Protein AF-A0A381FEH8-F1 (afdb_monomer_lite)

Secondary structure (DSSP, 8-state):
--HHHHHHHHHHHTT-----HHHHHHHHHHHH-HHHHGGGEEEE-TTSSTT--S-EEEEEEE-HHHHHHHHHHHHHHHHHTT-GGGGGS-TT-----TTS---GGG---PPPS----SPPS--

pLDDT: mean 91.87, std 9.3, range [45.06, 98.44]

Organism: NCBI:txid254

Sequence (123 aa):
MTFPDAMREIAKEENVYLIDLNALSKTLFEAMGPEAAKKAFVYYPANSYPNQATALADDTHFNTYGAYELAKCVVKSIVDENLSLKKYISKNYKNFNPNKPDDIEKFHWPESIFMETLKPDGN

Structure (mmCIF, N/CA/C/O backbone):
data_AF-A0A381FEH8-F1
#
_entry.id   AF-A0A381FEH8-F1
#
loop_
_atom_site.group_PDB
_atom_site.id
_atom_site.type_symbol
_atom_site.label_atom_id
_atom_site.label_alt_id
_atom_site.label_comp_id
_atom_site.label_asym_id
_atom_site.label_entity_id
_atom_site.label_seq_id
_atom_site.pdbx_PDB_ins_code
_atom_site.Cartn_x
_atom_site.Cartn_y
_atom_site.Cartn_z
_atom_site.occupancy
_atom_site.B_iso_or_equiv
_atom_site.auth_seq_id
_atom_site.auth_comp_id
_atom_site.auth_asym_id
_atom_site.auth_atom_id
_atom_site.pdbx_PDB_model_num
ATOM 1 N N . MET A 1 1 ? 13.836 4.264 17.351 1.00 72.81 1 MET A N 1
ATOM 2 C CA . MET A 1 1 ? 12.411 4.449 17.030 1.00 72.81 1 MET A CA 1
ATOM 3 C C . MET A 1 1 ? 12.312 4.691 15.537 1.00 72.81 1 MET A C 1
ATOM 5 O O . MET A 1 1 ? 13.018 5.563 15.044 1.00 72.81 1 MET A O 1
ATOM 9 N N . THR A 1 2 ? 11.569 3.861 14.809 1.00 94.06 2 THR A N 1
ATOM 10 C CA . THR A 1 2 ? 11.347 4.051 13.364 1.00 94.06 2 THR A CA 1
ATOM 11 C C . THR A 1 2 ? 10.183 5.022 13.124 1.00 94.06 2 THR A C 1
ATOM 13 O O . THR A 1 2 ? 9.408 5.271 14.046 1.00 94.06 2 THR A O 1
ATOM 16 N N . PHE A 1 3 ? 10.016 5.562 11.909 1.00 95.38 3 PHE A N 1
ATOM 17 C CA . PHE A 1 3 ? 8.844 6.400 11.601 1.00 95.38 3 PHE A CA 1
ATOM 18 C C . PHE A 1 3 ? 7.503 5.681 11.865 1.00 95.38 3 PHE A C 1
ATOM 20 O O . PHE A 1 3 ? 6.638 6.294 12.487 1.00 95.38 3 PHE A O 1
ATOM 27 N N . PRO A 1 4 ? 7.311 4.393 11.500 1.00 96.94 4 PRO A N 1
ATOM 28 C CA . PRO A 1 4 ? 6.117 3.646 11.901 1.00 96.94 4 PRO A CA 1
ATOM 29 C C . PRO A 1 4 ? 5.916 3.551 13.418 1.00 96.94 4 PRO A C 1
ATOM 31 O O . PRO A 1 4 ? 4.781 3.631 13.880 1.00 96.94 4 PRO A O 1
ATOM 34 N N . ASP A 1 5 ? 6.989 3.405 14.203 1.00 97.44 5 ASP A N 1
ATOM 35 C CA . ASP A 1 5 ? 6.877 3.371 15.668 1.00 97.44 5 ASP A CA 1
ATOM 36 C C . ASP A 1 5 ? 6.417 4.723 16.218 1.00 97.44 5 ASP A C 1
ATOM 38 O O . ASP A 1 5 ? 5.484 4.763 17.014 1.00 97.44 5 ASP A O 1
ATOM 42 N N . ALA A 1 6 ? 6.996 5.821 15.722 1.00 97.88 6 ALA A N 1
ATOM 43 C CA . ALA A 1 6 ? 6.593 7.173 16.102 1.00 97.88 6 ALA A CA 1
ATOM 44 C C . ALA A 1 6 ? 5.117 7.449 15.758 1.00 97.88 6 ALA A C 1
ATOM 46 O O . ALA A 1 6 ? 4.385 8.003 16.572 1.00 97.88 6 ALA A O 1
ATOM 47 N N . MET A 1 7 ? 4.641 6.998 14.590 1.00 97.62 7 MET A N 1
ATOM 48 C CA . MET A 1 7 ? 3.225 7.127 14.211 1.00 97.62 7 MET A CA 1
ATOM 49 C C . MET A 1 7 ? 2.294 6.348 15.154 1.00 97.62 7 MET A C 1
ATOM 51 O O . MET A 1 7 ? 1.225 6.842 15.509 1.00 97.62 7 MET A O 1
ATOM 55 N N . ARG A 1 8 ? 2.695 5.145 15.591 1.00 98.00 8 ARG A N 1
ATOM 56 C CA . ARG A 1 8 ? 1.936 4.341 16.568 1.00 98.00 8 ARG A CA 1
ATOM 57 C C . ARG A 1 8 ? 1.909 4.969 17.955 1.00 98.00 8 ARG A C 1
ATOM 59 O O . ARG A 1 8 ? 0.909 4.815 18.651 1.00 98.00 8 ARG A O 1
ATOM 66 N N . GLU A 1 9 ? 2.992 5.613 18.374 1.00 98.06 9 GLU A N 1
ATOM 67 C CA . GLU A 1 9 ? 3.056 6.318 19.657 1.00 98.06 9 GLU A CA 1
ATOM 68 C C . GLU A 1 9 ? 2.186 7.573 19.642 1.00 98.06 9 GLU A C 1
ATOM 70 O O . GLU A 1 9 ? 1.279 7.669 20.465 1.00 98.06 9 GLU A O 1
ATOM 75 N N . ILE A 1 10 ? 2.350 8.450 18.647 1.00 98.00 10 ILE A N 1
ATOM 76 C CA . ILE A 1 10 ? 1.565 9.689 18.530 1.00 98.00 10 ILE A CA 1
ATOM 77 C C . ILE A 1 10 ? 0.064 9.389 18.457 1.00 98.00 10 ILE A C 1
ATOM 79 O O . ILE A 1 10 ? -0.729 10.050 19.119 1.00 98.00 10 ILE A O 1
ATOM 83 N N . ALA A 1 11 ? -0.355 8.360 17.711 1.00 98.00 11 ALA A N 1
ATOM 84 C CA . ALA A 1 11 ? -1.770 7.993 17.646 1.00 98.00 11 ALA A CA 1
ATOM 85 C C . ALA A 1 11 ? -2.353 7.601 19.016 1.00 98.00 11 ALA A C 1
ATOM 87 O O . ALA A 1 11 ? -3.503 7.922 19.318 1.00 98.00 11 ALA A O 1
ATOM 88 N N . LYS A 1 12 ? -1.558 6.929 19.861 1.00 98.00 12 LYS A N 1
ATOM 89 C CA . LYS A 1 12 ? -1.956 6.583 21.233 1.00 98.00 12 LYS A CA 1
ATOM 90 C C . LYS A 1 12 ? -1.977 7.809 22.139 1.00 98.00 12 LYS A C 1
ATOM 92 O O . LYS A 1 12 ? -2.921 7.948 22.910 1.00 98.00 12 LYS A O 1
ATOM 97 N N . GLU A 1 13 ? -0.960 8.664 22.054 1.00 98.38 13 GLU A N 1
ATOM 98 C CA . GLU A 1 13 ? -0.843 9.889 22.858 1.00 98.38 13 GLU A CA 1
ATOM 99 C C . GLU A 1 13 ? -1.999 10.856 22.582 1.00 98.38 13 GLU A C 1
ATOM 101 O O . GLU A 1 13 ? -2.640 11.338 23.514 1.00 98.38 13 GLU A O 1
ATOM 106 N N . GLU A 1 14 ? -2.328 11.055 21.307 1.00 98.38 14 GLU A N 1
ATOM 107 C CA . GLU A 1 14 ? -3.415 11.931 20.858 1.00 98.38 14 GLU A CA 1
ATOM 108 C C . GLU A 1 14 ? -4.798 11.258 20.921 1.00 98.38 14 GLU A C 1
ATOM 110 O O . GLU A 1 14 ? -5.817 11.895 20.654 1.00 98.38 14 GLU A O 1
ATOM 115 N N . ASN A 1 15 ? -4.858 9.969 21.280 1.00 97.38 15 ASN A N 1
ATOM 116 C CA . ASN A 1 15 ? -6.080 9.163 21.320 1.00 97.38 15 ASN A CA 1
ATOM 117 C C . ASN A 1 15 ? -6.886 9.236 20.003 1.00 97.38 15 ASN A C 1
ATOM 119 O O . ASN A 1 15 ? -8.101 9.464 19.991 1.00 97.38 15 ASN A O 1
ATOM 123 N N . VAL A 1 16 ? -6.193 9.040 18.879 1.00 97.50 16 VAL A N 1
ATOM 124 C CA . VAL A 1 16 ? -6.771 9.024 17.529 1.00 97.50 16 VAL A CA 1
ATOM 125 C C . VAL A 1 16 ? -6.612 7.654 16.873 1.00 97.50 16 VAL A C 1
ATOM 127 O O . VAL A 1 16 ? -5.718 6.875 17.200 1.00 97.50 16 VAL A O 1
ATOM 130 N N . TYR A 1 17 ? -7.493 7.349 15.921 1.00 97.31 17 TYR A N 1
ATOM 131 C CA . TYR A 1 17 ? -7.388 6.125 15.127 1.00 97.31 17 TYR A CA 1
ATOM 132 C C . TYR A 1 17 ? -6.148 6.148 14.229 1.00 97.31 17 TYR A C 1
ATOM 134 O O . TYR A 1 17 ? -5.807 7.188 13.660 1.00 97.31 17 TYR A O 1
ATOM 142 N N . LEU A 1 18 ? -5.519 4.985 14.052 1.00 97.94 18 LEU A N 1
ATOM 143 C CA . LEU A 1 18 ? -4.366 4.805 13.177 1.00 97.94 18 LEU A CA 1
ATOM 144 C C . LEU A 1 18 ? -4.624 3.669 12.198 1.00 97.94 18 LEU A C 1
ATOM 146 O O . LEU A 1 18 ? -4.587 2.499 12.564 1.00 97.94 18 LEU A O 1
ATOM 150 N N . ILE A 1 19 ? -4.731 4.029 10.924 1.00 98.12 19 ILE A N 1
ATOM 151 C CA . ILE A 1 19 ? -4.610 3.070 9.832 1.00 98.12 19 ILE A CA 1
ATOM 152 C C . ILE A 1 19 ? -3.121 2.745 9.680 1.00 98.12 19 ILE A C 1
ATOM 154 O O . ILE A 1 19 ? -2.382 3.484 9.026 1.00 98.12 19 ILE A O 1
ATOM 158 N N . ASP A 1 20 ? -2.665 1.653 10.300 1.00 98.06 20 ASP A N 1
ATOM 159 C CA . ASP A 1 20 ? -1.271 1.192 10.216 1.00 98.06 20 ASP A CA 1
ATOM 160 C C . ASP A 1 20 ? -0.991 0.550 8.848 1.00 98.06 20 ASP A C 1
ATOM 162 O O . ASP A 1 20 ? -0.834 -0.665 8.687 1.00 98.06 20 ASP A O 1
ATOM 166 N N . LEU A 1 21 ? -0.956 1.401 7.820 1.00 97.94 21 LEU A N 1
ATOM 167 C CA . LEU A 1 21 ? -0.721 0.983 6.446 1.00 97.94 21 LEU A CA 1
ATOM 168 C C . LEU A 1 21 ? 0.688 0.404 6.272 1.00 97.94 21 LEU A C 1
ATOM 170 O O . LEU A 1 21 ? 0.888 -0.417 5.383 1.00 97.94 21 LEU A O 1
ATOM 174 N N . ASN A 1 22 ? 1.652 0.756 7.132 1.00 97.75 22 ASN A N 1
ATOM 175 C CA . ASN A 1 22 ? 2.981 0.148 7.118 1.00 97.75 22 ASN A CA 1
ATOM 176 C C . ASN A 1 22 ? 2.909 -1.348 7.466 1.00 97.75 22 ASN A C 1
ATOM 178 O O . ASN A 1 22 ? 3.432 -2.169 6.716 1.00 97.75 22 ASN A O 1
ATOM 182 N N . ALA A 1 23 ? 2.215 -1.714 8.546 1.00 98.00 23 ALA A N 1
ATOM 183 C CA . ALA A 1 23 ? 2.017 -3.117 8.904 1.00 98.00 23 ALA A CA 1
ATOM 184 C C . ALA A 1 23 ? 1.187 -3.874 7.850 1.00 98.00 23 ALA A C 1
ATOM 186 O O . ALA A 1 23 ? 1.574 -4.965 7.428 1.00 98.00 23 ALA A O 1
ATOM 187 N N . LEU A 1 24 ? 0.081 -3.288 7.375 1.00 98.06 24 LEU A N 1
ATOM 188 C CA . LEU A 1 24 ? -0.796 -3.935 6.389 1.00 98.06 24 LEU A CA 1
ATOM 189 C C . LEU A 1 24 ? -0.117 -4.144 5.032 1.00 98.06 24 LEU A C 1
ATOM 191 O O . LEU A 1 24 ? -0.255 -5.211 4.437 1.00 98.06 24 LEU A O 1
ATOM 195 N N . SER A 1 25 ? 0.617 -3.143 4.544 1.00 97.50 25 SER A N 1
ATOM 196 C CA . SER A 1 25 ? 1.356 -3.246 3.283 1.00 97.50 25 SER A CA 1
ATOM 197 C C . SER A 1 25 ? 2.520 -4.228 3.381 1.00 97.50 25 SER A C 1
ATOM 199 O O . SER A 1 25 ? 2.759 -4.972 2.435 1.00 97.50 25 SER A O 1
ATOM 201 N N . LYS A 1 26 ? 3.186 -4.324 4.539 1.00 97.62 26 LYS A N 1
ATOM 202 C CA . LYS A 1 26 ? 4.177 -5.374 4.787 1.00 97.62 26 LYS A CA 1
ATOM 203 C C . LYS A 1 26 ? 3.562 -6.765 4.624 1.00 97.62 26 LYS A C 1
ATOM 205 O O . LYS A 1 26 ? 4.070 -7.546 3.829 1.00 97.62 26 LYS A O 1
ATOM 210 N N . THR A 1 27 ? 2.446 -7.052 5.301 1.00 98.44 27 THR A N 1
ATOM 211 C CA . THR A 1 27 ? 1.734 -8.334 5.145 1.00 98.44 27 THR A CA 1
ATOM 212 C C . THR A 1 27 ? 1.340 -8.594 3.691 1.00 98.44 27 THR A C 1
ATOM 214 O O . THR A 1 27 ? 1.514 -9.704 3.197 1.00 98.44 27 THR A O 1
ATOM 217 N N . LEU A 1 28 ? 0.841 -7.566 3.001 1.00 98.31 28 LEU A N 1
ATOM 218 C CA . LEU A 1 28 ? 0.461 -7.639 1.593 1.00 98.31 28 LEU A CA 1
ATOM 219 C C . LEU A 1 28 ? 1.640 -8.050 0.697 1.00 98.31 28 LEU A C 1
ATOM 221 O O . LEU A 1 28 ? 1.537 -9.017 -0.055 1.00 98.31 28 LEU A O 1
ATOM 225 N N . PHE A 1 29 ? 2.763 -7.337 0.778 1.00 97.50 29 PHE A N 1
ATOM 226 C CA . PHE A 1 29 ? 3.917 -7.591 -0.086 1.00 97.50 29 PHE A CA 1
ATOM 227 C C . PHE A 1 29 ? 4.673 -8.869 0.296 1.00 97.50 29 PHE A C 1
ATOM 229 O O . PHE A 1 29 ? 5.166 -9.567 -0.589 1.00 97.50 29 PHE A O 1
ATOM 236 N N . GLU A 1 30 ? 4.705 -9.241 1.579 1.00 97.88 30 GLU A N 1
ATOM 237 C CA . GLU A 1 30 ? 5.226 -10.543 2.018 1.00 97.88 30 GLU A CA 1
ATOM 238 C C . GLU A 1 30 ? 4.393 -11.701 1.453 1.00 97.88 30 GLU A C 1
ATOM 240 O O . GLU A 1 30 ? 4.960 -12.700 1.014 1.00 97.88 30 GLU A O 1
ATOM 245 N N . ALA A 1 31 ? 3.064 -11.553 1.391 1.00 97.69 31 ALA A N 1
ATOM 246 C CA . ALA A 1 31 ? 2.181 -12.553 0.797 1.00 97.69 31 ALA A CA 1
ATOM 247 C C . ALA A 1 31 ? 2.325 -12.660 -0.731 1.00 97.69 31 ALA A C 1
ATOM 249 O O . ALA A 1 31 ? 2.143 -13.744 -1.285 1.00 97.69 31 ALA A O 1
ATOM 250 N N . MET A 1 32 ? 2.669 -11.563 -1.417 1.00 96.50 32 MET A N 1
ATOM 251 C CA . MET A 1 32 ? 3.023 -11.595 -2.844 1.00 96.50 32 MET A CA 1
ATOM 252 C C . MET A 1 32 ? 4.370 -12.291 -3.082 1.00 96.50 32 MET A C 1
ATOM 254 O O . MET A 1 32 ? 4.531 -13.029 -4.053 1.00 96.50 32 MET A O 1
ATOM 258 N N . GLY A 1 33 ? 5.345 -12.048 -2.205 1.00 95.94 33 GLY A N 1
ATOM 259 C CA . GLY A 1 33 ? 6.738 -12.424 -2.416 1.00 95.94 33 GLY A CA 1
ATOM 260 C C . GLY A 1 33 ? 7.490 -11.434 -3.322 1.00 95.94 33 GLY A C 1
ATOM 261 O O . GLY A 1 33 ? 6.878 -10.622 -4.019 1.00 95.94 33 GLY A O 1
ATOM 262 N N . PRO A 1 34 ? 8.833 -11.492 -3.338 1.00 91.88 34 PRO A N 1
ATOM 263 C CA . PRO A 1 34 ? 9.683 -10.425 -3.875 1.00 91.88 34 PRO A CA 1
ATOM 264 C C . PRO A 1 34 ? 9.470 -10.143 -5.367 1.00 91.88 34 PRO A C 1
ATOM 266 O O . PRO A 1 34 ? 9.403 -8.985 -5.769 1.00 91.88 34 PRO A O 1
ATOM 269 N N . GLU A 1 35 ? 9.327 -11.177 -6.198 1.00 92.12 35 GLU A N 1
ATOM 270 C CA . GLU A 1 35 ? 9.180 -10.983 -7.647 1.00 92.12 35 GLU A CA 1
ATOM 271 C C . GLU A 1 35 ? 7.777 -10.516 -8.043 1.00 92.12 35 GLU A C 1
ATOM 273 O O . GLU A 1 35 ? 7.637 -9.646 -8.900 1.00 92.12 35 GLU A O 1
ATOM 278 N N . ALA A 1 36 ? 6.727 -11.045 -7.408 1.00 92.62 36 ALA A N 1
ATOM 279 C CA . ALA A 1 36 ? 5.364 -10.606 -7.698 1.00 92.62 36 ALA A CA 1
ATOM 280 C C . ALA A 1 36 ? 5.095 -9.200 -7.146 1.00 92.62 36 ALA A C 1
ATOM 282 O O . ALA A 1 36 ? 4.395 -8.424 -7.794 1.00 92.62 36 ALA A O 1
ATOM 283 N N . ALA A 1 37 ? 5.696 -8.845 -6.003 1.00 95.12 37 ALA A N 1
ATOM 284 C CA . ALA A 1 37 ? 5.567 -7.520 -5.413 1.00 95.12 37 ALA A CA 1
ATOM 285 C C . ALA A 1 37 ? 6.057 -6.415 -6.357 1.00 95.12 37 ALA A C 1
ATOM 287 O O . ALA A 1 37 ? 5.396 -5.388 -6.434 1.00 95.12 37 ALA A O 1
ATOM 288 N N . LYS A 1 38 ? 7.117 -6.633 -7.158 1.00 94.62 38 LYS A N 1
ATOM 289 C CA . LYS A 1 38 ? 7.582 -5.654 -8.169 1.00 94.62 38 LYS A CA 1
ATOM 290 C C . LYS A 1 38 ? 6.481 -5.224 -9.136 1.00 94.62 38 LYS A C 1
ATOM 292 O O . LYS A 1 38 ? 6.466 -4.080 -9.577 1.00 94.62 38 LYS A O 1
ATOM 297 N N . LYS A 1 39 ? 5.519 -6.107 -9.428 1.00 93.88 39 LYS A N 1
ATOM 298 C CA . LYS A 1 39 ? 4.382 -5.777 -10.294 1.00 93.88 39 LYS A CA 1
ATOM 299 C C . LYS A 1 39 ? 3.398 -4.776 -9.664 1.00 93.88 39 LYS A C 1
ATOM 301 O O . LYS A 1 39 ? 2.513 -4.302 -10.365 1.00 93.88 39 LYS A O 1
ATOM 306 N N . ALA A 1 40 ? 3.526 -4.456 -8.376 1.00 96.56 40 ALA A N 1
ATOM 307 C CA . ALA A 1 40 ? 2.777 -3.398 -7.692 1.00 96.56 40 ALA A CA 1
ATOM 308 C C . ALA A 1 40 ? 3.467 -2.021 -7.757 1.00 96.56 40 ALA A C 1
ATOM 310 O O . ALA A 1 40 ? 2.871 -1.016 -7.371 1.00 96.56 40 ALA A O 1
ATOM 311 N N . PHE A 1 41 ? 4.701 -1.960 -8.254 1.00 95.88 41 PHE A N 1
ATOM 312 C CA . PHE A 1 41 ? 5.501 -0.743 -8.332 1.00 95.88 41 PHE A CA 1
ATOM 313 C C . PHE A 1 41 ? 5.669 -0.264 -9.779 1.00 95.88 41 PHE A C 1
ATOM 315 O O . PHE A 1 41 ? 5.271 -0.936 -10.736 1.00 95.88 41 PHE A O 1
ATOM 322 N N . VAL A 1 42 ? 6.239 0.927 -9.948 1.00 93.31 42 VAL A N 1
ATOM 323 C CA . VAL A 1 42 ? 6.516 1.544 -11.251 1.00 93.31 42 VAL A CA 1
ATOM 324 C C . VAL A 1 42 ? 7.726 0.854 -11.895 1.00 93.31 42 VAL A C 1
ATOM 326 O O . VAL A 1 42 ? 8.862 1.323 -11.874 1.00 93.31 42 VAL A O 1
ATOM 329 N N . TYR A 1 43 ? 7.444 -0.306 -12.484 1.00 93.44 43 TYR A N 1
ATOM 330 C CA . TYR A 1 43 ? 8.362 -1.108 -13.282 1.00 93.44 43 TYR A CA 1
ATOM 331 C C . TYR A 1 43 ? 7.809 -1.247 -14.695 1.00 93.44 43 TYR A C 1
ATOM 333 O O . TYR A 1 43 ? 6.930 -2.069 -14.955 1.00 93.44 43 TYR A O 1
ATOM 341 N N . TYR A 1 44 ? 8.334 -0.441 -15.614 1.00 91.06 44 TYR A N 1
ATOM 342 C CA . TYR A 1 44 ? 7.834 -0.366 -16.982 1.00 91.06 44 TYR A CA 1
ATOM 343 C C . TYR A 1 44 ? 8.973 -0.444 -17.999 1.00 91.06 44 TYR A C 1
ATOM 345 O O . TYR A 1 44 ? 9.945 0.311 -17.895 1.00 91.06 44 TYR A O 1
ATOM 353 N N . PRO A 1 45 ? 8.871 -1.311 -19.021 1.00 93.06 45 PRO A N 1
ATOM 354 C CA . PRO A 1 45 ? 9.793 -1.299 -20.151 1.00 93.06 45 PRO A CA 1
ATOM 355 C C . PRO A 1 45 ? 9.871 0.076 -20.823 1.00 93.06 45 PRO A C 1
ATOM 357 O O . PRO A 1 45 ? 8.943 0.879 -20.729 1.00 93.06 45 PRO A O 1
ATOM 360 N N . ALA A 1 46 ? 10.967 0.348 -21.532 1.00 92.88 46 ALA A N 1
ATOM 361 C CA . ALA A 1 46 ? 11.074 1.544 -22.365 1.00 92.88 46 ALA A CA 1
ATOM 362 C C . ALA A 1 46 ? 9.902 1.622 -23.358 1.00 92.88 46 ALA A C 1
ATOM 364 O O . ALA A 1 46 ? 9.545 0.617 -23.975 1.00 92.88 46 ALA A O 1
ATOM 365 N N . ASN A 1 47 ? 9.362 2.823 -23.548 1.00 91.06 47 ASN A N 1
ATOM 366 C CA . ASN A 1 47 ? 8.233 3.130 -24.429 1.00 91.06 47 ASN A CA 1
ATOM 367 C C . ASN A 1 47 ? 6.897 2.487 -24.014 1.00 91.06 47 ASN A C 1
ATOM 369 O O . ASN A 1 47 ? 6.025 2.308 -24.862 1.00 91.06 47 ASN A O 1
ATOM 373 N N . SER A 1 48 ? 6.714 2.160 -22.730 1.00 89.06 48 SER A N 1
ATOM 374 C CA . SER A 1 48 ? 5.394 1.776 -22.200 1.00 89.06 48 SER A CA 1
ATOM 375 C C . SER A 1 48 ? 4.418 2.954 -22.230 1.00 89.06 48 SER A C 1
ATOM 377 O O . SER A 1 48 ? 3.229 2.763 -22.471 1.00 89.06 48 SER A O 1
ATOM 379 N N . TYR A 1 49 ? 4.935 4.173 -22.045 1.00 86.00 49 TYR A N 1
ATOM 380 C CA . TYR A 1 49 ? 4.175 5.420 -22.123 1.00 86.00 49 TYR A CA 1
ATOM 381 C C . TYR A 1 49 ? 4.782 6.398 -23.149 1.00 86.00 49 TYR A C 1
ATOM 383 O O . TYR A 1 49 ? 5.985 6.327 -23.437 1.00 86.00 49 TYR A O 1
ATOM 391 N N . PRO A 1 50 ? 3.986 7.333 -23.714 1.00 85.81 50 PRO A N 1
ATOM 392 C CA . PRO A 1 50 ? 4.501 8.363 -24.617 1.00 85.81 50 PRO A CA 1
ATOM 393 C C . PRO A 1 50 ? 5.641 9.153 -23.969 1.00 85.81 50 PRO A C 1
ATOM 395 O O . PRO A 1 50 ? 5.523 9.539 -22.817 1.00 85.81 50 PRO A O 1
ATOM 398 N N . ASN A 1 51 ? 6.719 9.437 -24.705 1.00 85.50 51 ASN A N 1
ATOM 399 C CA . ASN A 1 51 ? 7.898 10.185 -24.229 1.00 85.50 51 ASN A CA 1
ATOM 400 C C . ASN A 1 51 ? 8.742 9.504 -23.127 1.00 85.50 51 ASN A C 1
ATOM 402 O O . ASN A 1 51 ? 9.615 10.144 -22.544 1.00 85.50 51 ASN A O 1
ATOM 406 N N . GLN A 1 52 ? 8.557 8.206 -22.873 1.00 87.69 52 GLN A N 1
ATOM 407 C CA . GLN A 1 52 ? 9.347 7.438 -21.903 1.00 87.69 52 GLN A CA 1
ATOM 408 C C . GLN A 1 52 ? 10.388 6.547 -22.609 1.00 87.69 52 GLN A C 1
ATOM 410 O O . GLN A 1 52 ? 10.223 5.336 -22.721 1.00 87.69 52 GLN A O 1
ATOM 415 N N . ALA A 1 53 ? 11.485 7.135 -23.095 1.00 90.50 53 ALA A N 1
ATOM 416 C CA . ALA A 1 53 ? 12.488 6.422 -23.905 1.00 90.50 53 ALA A CA 1
ATOM 417 C C . ALA A 1 53 ? 13.334 5.385 -23.131 1.00 90.50 53 ALA A C 1
ATOM 419 O O . ALA A 1 53 ? 13.954 4.511 -23.736 1.00 90.50 53 ALA A O 1
ATOM 420 N N . THR A 1 54 ? 13.380 5.473 -21.802 1.00 91.62 54 THR A N 1
ATOM 421 C CA . THR A 1 54 ? 14.160 4.589 -20.922 1.00 91.62 54 THR A CA 1
ATOM 422 C C . THR A 1 54 ? 13.236 3.773 -20.037 1.00 91.62 54 THR A C 1
ATOM 424 O O . THR A 1 54 ? 12.214 4.292 -19.599 1.00 91.62 54 THR A O 1
ATOM 427 N N . ALA A 1 55 ? 13.600 2.530 -19.715 1.00 93.06 55 ALA A N 1
ATOM 428 C CA . ALA A 1 55 ? 12.840 1.730 -18.756 1.00 93.06 55 ALA A CA 1
ATOM 429 C C . ALA A 1 55 ? 12.747 2.429 -17.387 1.00 93.06 55 ALA A C 1
ATOM 431 O O . ALA A 1 55 ? 13.682 3.111 -16.965 1.00 93.06 55 ALA A O 1
ATOM 432 N N . LEU A 1 56 ? 11.616 2.244 -16.712 1.00 91.06 56 LEU A N 1
ATOM 433 C CA . LEU A 1 56 ? 11.387 2.670 -15.337 1.00 91.06 56 LEU A CA 1
ATOM 434 C C . LEU A 1 56 ? 11.539 1.457 -14.417 1.00 91.06 56 LEU A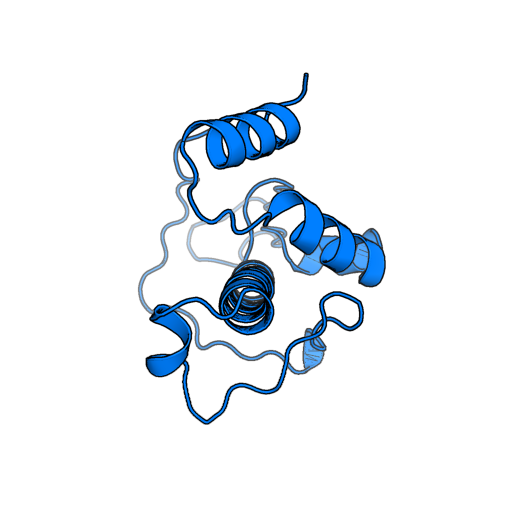 C 1
ATOM 436 O O . LEU A 1 56 ? 11.002 0.388 -14.708 1.00 91.06 56 LEU A O 1
ATOM 440 N N . ALA A 1 57 ? 12.282 1.635 -13.331 1.00 92.62 57 ALA A N 1
ATOM 441 C CA . ALA A 1 57 ? 12.476 0.654 -12.272 1.00 92.62 57 ALA A CA 1
ATOM 442 C C . ALA A 1 57 ? 12.538 1.422 -10.950 1.00 92.62 57 ALA A C 1
ATOM 444 O O . ALA A 1 57 ? 13.592 1.922 -10.557 1.00 92.62 57 ALA A O 1
ATOM 445 N N . ASP A 1 58 ? 11.375 1.615 -10.343 1.00 91.12 58 ASP A N 1
ATOM 446 C CA . ASP A 1 58 ? 11.193 2.440 -9.157 1.00 91.12 58 ASP A CA 1
ATOM 447 C C . ASP A 1 58 ? 10.541 1.597 -8.054 1.00 91.12 58 ASP A C 1
ATOM 449 O O . ASP A 1 58 ? 9.427 1.109 -8.219 1.00 91.12 58 ASP A O 1
ATOM 453 N N . ASP A 1 59 ? 11.258 1.411 -6.944 1.00 90.50 59 ASP A N 1
ATOM 454 C CA . ASP A 1 59 ? 10.824 0.623 -5.781 1.00 90.50 59 ASP A CA 1
ATOM 455 C C . ASP A 1 59 ? 9.991 1.423 -4.765 1.00 90.50 59 ASP A C 1
ATOM 457 O O . ASP A 1 59 ? 9.615 0.892 -3.720 1.00 90.50 59 ASP A O 1
ATOM 461 N N . THR A 1 60 ? 9.733 2.709 -5.018 1.00 90.12 60 THR A N 1
ATOM 462 C CA . THR A 1 60 ? 9.027 3.594 -4.079 1.00 90.12 60 THR A CA 1
ATOM 463 C C . THR A 1 60 ? 7.638 3.970 -4.577 1.00 90.12 60 THR A C 1
ATOM 465 O O . THR A 1 60 ? 6.692 4.001 -3.789 1.00 90.12 60 THR A O 1
ATOM 468 N N . HIS A 1 61 ? 7.481 4.201 -5.879 1.00 92.75 61 HIS A N 1
ATOM 469 C CA . HIS A 1 61 ? 6.202 4.585 -6.470 1.00 92.75 61 HIS A CA 1
ATOM 470 C C . HIS A 1 61 ? 5.369 3.359 -6.847 1.00 92.75 61 HIS A C 1
ATOM 472 O O . HIS A 1 61 ? 5.821 2.476 -7.577 1.00 92.75 61 HIS A O 1
ATOM 478 N N . PHE A 1 62 ? 4.117 3.323 -6.389 1.00 95.00 62 PHE A N 1
ATOM 479 C CA . PHE A 1 62 ? 3.165 2.281 -6.766 1.00 95.00 62 PHE A CA 1
ATOM 480 C C . PHE A 1 62 ? 2.543 2.567 -8.130 1.00 95.00 62 PHE A C 1
ATOM 482 O O . PHE A 1 62 ? 2.218 3.711 -8.451 1.00 95.00 62 PHE A O 1
ATOM 489 N N . ASN A 1 63 ? 2.320 1.515 -8.913 1.00 93.25 63 ASN A N 1
ATOM 490 C CA . ASN A 1 63 ? 1.452 1.612 -10.080 1.00 93.25 63 ASN A CA 1
ATOM 491 C C . ASN A 1 63 ? -0.026 1.491 -9.677 1.00 93.25 63 ASN A C 1
ATOM 493 O O . ASN A 1 63 ? -0.366 1.318 -8.506 1.00 93.25 63 ASN A O 1
ATOM 497 N N . THR A 1 64 ? -0.919 1.546 -10.662 1.00 94.25 64 THR A N 1
ATOM 498 C CA . THR A 1 64 ? -2.366 1.457 -10.450 1.00 94.25 64 THR A CA 1
ATOM 499 C C . THR A 1 64 ? -2.792 0.208 -9.679 1.00 94.25 64 THR A C 1
ATOM 501 O O . THR A 1 64 ? -3.656 0.296 -8.808 1.00 94.25 64 THR A O 1
ATOM 504 N N . TYR A 1 65 ? -2.175 -0.945 -9.951 1.00 95.81 65 TYR A N 1
ATOM 505 C CA . TYR A 1 65 ? -2.463 -2.182 -9.229 1.00 95.81 65 TYR A CA 1
ATOM 506 C C . TYR A 1 65 ? -2.014 -2.087 -7.764 1.00 95.81 65 TYR A C 1
ATOM 508 O O . TYR A 1 65 ? -2.823 -2.300 -6.861 1.00 95.81 65 TYR A O 1
ATOM 516 N N . GLY A 1 66 ? -0.766 -1.685 -7.504 1.00 96.81 66 GLY A N 1
ATOM 517 C CA . GLY A 1 66 ? -0.260 -1.543 -6.135 1.00 96.81 66 GLY A CA 1
ATOM 518 C C . GLY A 1 66 ? -1.031 -0.515 -5.311 1.00 96.81 66 GLY A C 1
ATOM 519 O O . GLY A 1 66 ? -1.407 -0.784 -4.169 1.00 96.81 66 GLY A O 1
ATOM 520 N N . ALA A 1 67 ? -1.347 0.635 -5.908 1.00 96.75 67 ALA A N 1
ATOM 521 C CA . ALA A 1 67 ? -2.166 1.664 -5.279 1.00 96.75 67 ALA A CA 1
ATOM 522 C C . ALA A 1 67 ? -3.574 1.142 -4.941 1.00 96.75 67 ALA A C 1
ATOM 524 O O . ALA A 1 67 ? -4.105 1.447 -3.871 1.00 96.75 67 ALA A O 1
ATOM 525 N N . TYR A 1 68 ? -4.164 0.315 -5.810 1.00 96.25 68 TYR A N 1
ATOM 526 C CA . TYR A 1 68 ? -5.466 -0.300 -5.566 1.00 96.25 68 TYR A CA 1
ATOM 527 C C . TYR A 1 68 ? -5.429 -1.318 -4.415 1.00 96.25 68 TYR A C 1
ATOM 529 O O . TYR A 1 68 ? -6.302 -1.288 -3.542 1.00 96.25 68 TYR A O 1
ATOM 537 N N . GLU A 1 69 ? -4.406 -2.177 -4.348 1.00 97.50 69 GLU A N 1
ATOM 538 C CA . GLU A 1 69 ? -4.220 -3.103 -3.222 1.00 97.50 69 GLU A CA 1
ATOM 539 C C . GLU A 1 69 ? -4.068 -2.349 -1.889 1.00 97.50 69 GLU A C 1
ATOM 541 O O . GLU A 1 69 ? -4.733 -2.678 -0.902 1.00 97.50 69 GLU A O 1
ATOM 546 N N . LEU A 1 70 ? -3.261 -1.284 -1.862 1.00 98.12 70 LEU A N 1
ATOM 547 C CA . LEU A 1 70 ? -3.076 -0.447 -0.673 1.00 98.12 70 LEU A CA 1
ATOM 548 C C . LEU A 1 70 ? -4.356 0.287 -0.268 1.00 98.12 70 LEU A C 1
ATOM 550 O O . LEU A 1 70 ? -4.679 0.346 0.920 1.00 98.12 70 LEU A O 1
ATOM 554 N N . ALA A 1 71 ? -5.132 0.790 -1.228 1.00 97.12 71 ALA A N 1
ATOM 555 C CA . ALA A 1 71 ? -6.433 1.388 -0.945 1.00 97.12 71 ALA A CA 1
ATOM 556 C C . ALA A 1 71 ? -7.381 0.376 -0.280 1.00 97.12 71 ALA A C 1
ATOM 558 O O . ALA A 1 71 ? -8.094 0.717 0.667 1.00 97.12 71 ALA A O 1
ATOM 559 N N . LYS A 1 72 ? -7.357 -0.897 -0.696 1.00 97.06 72 LYS A N 1
ATOM 560 C CA . LYS A 1 72 ? -8.129 -1.949 -0.019 1.00 97.06 72 LYS A CA 1
ATOM 561 C C . LYS A 1 72 ? -7.609 -2.258 1.386 1.00 97.06 72 LYS A C 1
ATOM 563 O O . LYS A 1 72 ? -8.434 -2.545 2.254 1.00 97.06 72 LYS A O 1
ATOM 568 N N . CYS A 1 73 ? -6.301 -2.165 1.646 1.00 98.12 73 CYS A N 1
ATOM 569 C CA . CYS A 1 73 ? -5.757 -2.232 3.011 1.00 98.12 73 CYS A CA 1
ATOM 570 C C . CYS A 1 73 ? -6.329 -1.117 3.901 1.00 98.12 73 CYS A C 1
ATOM 572 O O . CYS A 1 73 ? -6.767 -1.392 5.016 1.00 98.12 73 CYS A O 1
ATOM 574 N N . VAL A 1 74 ? -6.405 0.117 3.393 1.00 98.00 74 VAL A N 1
ATOM 575 C CA . VAL A 1 74 ? -7.026 1.248 4.107 1.00 98.00 74 VAL A CA 1
ATOM 576 C C . VAL A 1 74 ? -8.498 0.956 4.411 1.00 98.00 74 VAL A C 1
ATOM 578 O O . VAL A 1 74 ? -8.926 1.049 5.559 1.00 98.00 74 VAL A O 1
ATOM 581 N N . VAL A 1 75 ? -9.276 0.532 3.407 1.00 97.81 75 VAL A N 1
ATOM 582 C CA . VAL A 1 75 ? -10.698 0.181 3.589 1.00 97.81 75 VAL A CA 1
ATOM 583 C C . VAL A 1 75 ? -10.870 -0.961 4.592 1.00 97.81 75 VAL A C 1
ATOM 585 O O . VAL A 1 75 ? -11.787 -0.919 5.410 1.00 97.81 75 VAL A O 1
ATOM 588 N N . LYS A 1 76 ? -9.985 -1.963 4.570 1.00 97.19 76 LYS A N 1
ATOM 589 C CA . LYS A 1 76 ? -9.979 -3.052 5.548 1.00 97.19 76 LYS A CA 1
ATOM 590 C C . LYS A 1 76 ? -9.815 -2.531 6.975 1.00 97.19 76 LYS A C 1
ATOM 592 O O . LYS A 1 76 ? -10.628 -2.887 7.819 1.00 97.19 76 LYS A O 1
ATOM 597 N N . SER A 1 77 ? -8.814 -1.692 7.242 1.00 97.75 77 SER A N 1
ATOM 598 C CA . SER A 1 77 ? -8.594 -1.149 8.592 1.00 97.75 77 SER A CA 1
ATOM 599 C C . SER A 1 77 ? -9.779 -0.291 9.053 1.00 97.75 77 SER A C 1
ATOM 601 O O . SER A 1 77 ? -10.248 -0.470 10.173 1.00 97.75 77 SER A O 1
ATOM 603 N N . ILE A 1 78 ? -10.388 0.505 8.161 1.00 97.94 78 ILE A N 1
ATOM 604 C CA . ILE A 1 78 ? -11.634 1.239 8.460 1.00 97.94 78 ILE A CA 1
ATOM 605 C C . ILE A 1 78 ? -12.752 0.298 8.948 1.00 97.94 78 ILE A C 1
ATOM 607 O O . ILE A 1 78 ? -13.502 0.650 9.863 1.00 97.94 78 ILE A O 1
ATOM 611 N N . VAL A 1 79 ? -12.894 -0.880 8.328 1.00 96.88 79 VAL A N 1
ATOM 612 C CA . VAL A 1 79 ? -13.904 -1.883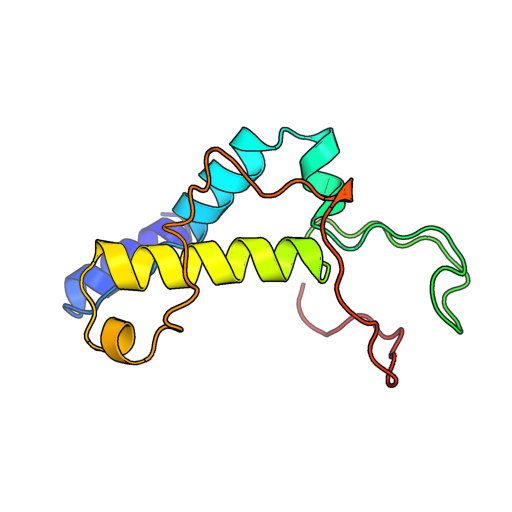 8.707 1.00 96.88 79 VAL A CA 1
ATOM 613 C C . VAL A 1 79 ? -13.535 -2.582 10.012 1.00 96.88 79 VAL A C 1
ATOM 615 O O . VAL A 1 79 ? -14.380 -2.647 10.906 1.00 96.88 79 VAL A O 1
ATOM 618 N N . ASP A 1 80 ? -12.303 -3.079 10.127 1.00 96.81 80 ASP A N 1
ATOM 619 C CA . ASP A 1 80 ? -11.822 -3.865 11.269 1.00 96.81 80 ASP A CA 1
ATOM 620 C C . ASP A 1 80 ? -11.805 -3.038 12.565 1.00 96.81 80 ASP A C 1
ATOM 622 O O . ASP A 1 80 ? -12.210 -3.523 13.620 1.00 96.81 80 ASP A O 1
ATOM 626 N N . GLU A 1 81 ? -11.410 -1.765 12.481 1.00 97.06 81 GLU A N 1
ATOM 627 C CA . GLU A 1 81 ? -11.407 -0.822 13.608 1.00 97.06 81 GLU A CA 1
ATOM 628 C C . GLU A 1 81 ? -12.787 -0.203 13.872 1.00 97.06 81 GLU A C 1
ATOM 630 O O . GLU A 1 81 ? -12.956 0.591 14.799 1.00 97.06 81 GLU A O 1
ATOM 635 N N . ASN A 1 82 ? -13.800 -0.573 13.081 1.00 96.56 82 ASN A N 1
ATOM 636 C CA . ASN A 1 82 ? -15.175 -0.107 13.229 1.00 96.56 82 ASN A CA 1
ATOM 637 C C . ASN A 1 82 ? -15.306 1.432 13.169 1.00 96.56 82 ASN A C 1
ATOM 639 O O . ASN A 1 82 ? -16.117 2.033 13.880 1.00 96.56 82 ASN A O 1
ATOM 643 N N . LEU A 1 83 ? -14.526 2.082 12.298 1.00 97.12 83 LEU A N 1
ATOM 644 C CA . LEU A 1 83 ? -14.522 3.539 12.178 1.00 97.12 83 LEU A CA 1
ATOM 645 C C . LEU A 1 83 ? -15.852 4.049 11.617 1.00 97.12 83 LEU A C 1
ATOM 647 O O . LEU A 1 83 ? -16.512 3.395 10.805 1.00 97.12 83 LEU A O 1
ATOM 651 N N . SER A 1 84 ? -16.227 5.277 11.976 1.00 96.69 84 SER A N 1
ATOM 652 C CA . SER A 1 84 ? -17.473 5.903 11.504 1.00 96.69 84 SER A CA 1
ATOM 653 C C . SER A 1 84 ? -17.557 6.008 9.975 1.00 96.69 84 SER A C 1
ATOM 655 O O . SER A 1 84 ? -18.659 5.995 9.419 1.00 96.69 84 SER A O 1
ATOM 657 N N . LEU A 1 85 ? -16.406 6.046 9.292 1.00 96.56 85 LEU A N 1
ATOM 658 C CA . LEU A 1 85 ? -16.286 6.050 7.834 1.00 96.56 85 LEU A CA 1
ATOM 659 C C . LEU A 1 85 ? -16.842 4.782 7.177 1.00 96.56 85 LEU A C 1
ATOM 661 O O . LEU A 1 85 ? -17.240 4.839 6.014 1.00 96.56 85 LEU A O 1
ATOM 665 N N . LYS A 1 86 ? -16.961 3.664 7.910 1.00 96.38 86 LYS A N 1
ATOM 666 C CA . LYS A 1 86 ? -17.450 2.395 7.355 1.00 96.38 86 LYS A CA 1
ATOM 667 C C . LYS A 1 86 ? -18.827 2.509 6.690 1.00 96.38 86 LYS A C 1
ATOM 669 O O . LYS A 1 86 ? -19.124 1.764 5.764 1.00 96.38 86 LYS A O 1
ATOM 674 N N . LYS A 1 87 ? -19.664 3.463 7.126 1.00 96.81 87 LYS A N 1
ATOM 675 C CA . LYS A 1 87 ? -21.003 3.713 6.556 1.00 96.81 87 LYS A CA 1
ATOM 676 C C . LYS A 1 87 ? -20.975 4.241 5.117 1.00 96.81 87 LYS A C 1
ATOM 678 O O . LYS A 1 87 ? -21.999 4.189 4.444 1.00 96.81 87 LYS A O 1
ATOM 683 N N . TYR A 1 88 ? -19.829 4.749 4.665 1.00 96.81 88 TYR A N 1
ATOM 684 C CA . TYR A 1 88 ? -19.619 5.251 3.306 1.00 96.81 88 TYR A CA 1
ATOM 685 C C . TYR A 1 88 ? -18.909 4.239 2.401 1.00 96.81 88 TYR A C 1
ATOM 687 O O . TYR A 1 88 ? -18.723 4.508 1.216 1.00 96.81 88 TYR A O 1
ATOM 695 N N . ILE A 1 89 ? -18.514 3.077 2.931 1.00 95.75 89 ILE A N 1
ATOM 696 C CA . ILE A 1 89 ? -17.895 2.027 2.126 1.00 95.75 89 ILE A CA 1
ATOM 697 C C . ILE A 1 89 ? -18.937 1.459 1.161 1.00 95.75 89 ILE A C 1
ATOM 699 O O . ILE A 1 89 ? -20.090 1.210 1.521 1.00 95.75 89 ILE A O 1
ATOM 703 N N . SER A 1 90 ? -18.514 1.248 -0.087 1.00 94.12 90 SER A N 1
ATOM 704 C CA . SER A 1 90 ? -19.346 0.637 -1.119 1.00 94.12 90 SER A CA 1
ATOM 705 C C . SER A 1 90 ? -19.919 -0.702 -0.654 1.00 94.12 90 SER A C 1
ATOM 707 O O . SER A 1 90 ? -19.204 -1.550 -0.119 1.00 94.12 90 SER A O 1
ATOM 709 N N . LYS A 1 91 ? -21.197 -0.946 -0.962 1.00 92.00 91 LYS A N 1
ATOM 710 C CA . LYS A 1 91 ? -21.869 -2.232 -0.699 1.00 92.00 91 LYS A CA 1
ATOM 711 C C . LYS A 1 91 ? -21.205 -3.418 -1.413 1.00 92.00 91 LYS A C 1
ATOM 713 O O . LYS A 1 91 ? -21.460 -4.559 -1.051 1.00 92.00 91 LYS A O 1
ATOM 718 N N . ASN A 1 92 ? -20.357 -3.147 -2.407 1.00 90.81 92 ASN A N 1
ATOM 719 C CA . ASN A 1 92 ? -19.615 -4.157 -3.159 1.00 90.81 92 ASN A CA 1
ATOM 720 C C . ASN A 1 92 ? -18.296 -4.573 -2.486 1.00 90.81 92 ASN A C 1
ATOM 722 O O . ASN A 1 92 ? -17.593 -5.424 -3.028 1.00 90.81 92 ASN A O 1
ATOM 726 N N . TYR A 1 93 ? -17.930 -3.980 -1.344 1.00 90.94 93 TYR A N 1
ATOM 727 C CA . TYR A 1 93 ? -16.729 -4.365 -0.608 1.00 90.94 93 TYR A CA 1
ATOM 728 C C . TYR A 1 93 ? -16.806 -5.827 -0.147 1.00 90.94 93 TYR A C 1
ATOM 730 O O . TYR A 1 93 ? -17.778 -6.252 0.478 1.00 90.94 93 TYR A O 1
ATOM 738 N N . LYS A 1 94 ? -15.751 -6.596 -0.434 1.00 87.19 94 LYS A N 1
ATOM 739 C CA . LYS A 1 94 ? -15.634 -8.015 -0.077 1.00 87.19 94 LYS A CA 1
ATOM 740 C C . LYS A 1 94 ? -14.430 -8.215 0.832 1.00 87.19 94 LYS A C 1
ATOM 742 O O . LYS A 1 94 ? -13.369 -8.545 0.321 1.00 87.19 94 LYS A O 1
ATOM 747 N N . ASN A 1 95 ? -14.617 -7.967 2.133 1.00 91.12 95 ASN A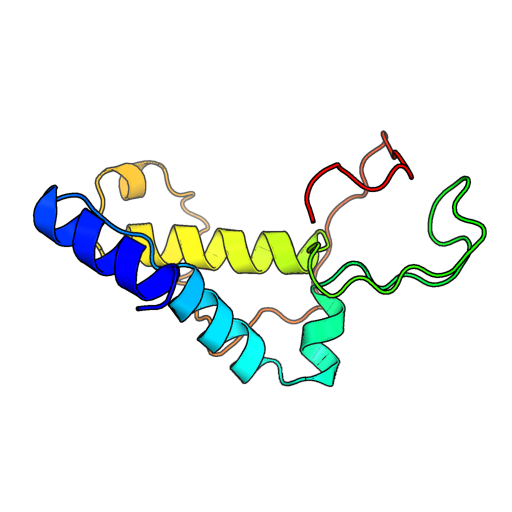 N 1
ATOM 748 C CA . ASN A 1 95 ? -13.666 -8.188 3.238 1.00 91.12 95 ASN A CA 1
ATOM 749 C C . ASN A 1 95 ? -12.246 -8.576 2.785 1.00 91.12 95 ASN A C 1
ATOM 751 O O . ASN A 1 95 ? -11.878 -9.753 2.796 1.00 91.12 95 ASN A O 1
ATOM 755 N N . PHE A 1 96 ? -11.500 -7.585 2.297 1.00 95.94 96 PHE A N 1
ATOM 756 C CA . PHE A 1 96 ? -10.210 -7.809 1.656 1.00 95.94 96 PHE A CA 1
ATOM 757 C C . PHE A 1 96 ? -9.229 -8.470 2.635 1.00 95.94 96 PHE A C 1
ATOM 759 O O . PHE A 1 96 ? -9.249 -8.177 3.832 1.00 95.94 96 PHE A O 1
ATOM 766 N N . ASN A 1 97 ? -8.365 -9.357 2.137 1.00 96.88 97 ASN A N 1
ATOM 767 C CA . ASN A 1 97 ? -7.356 -10.035 2.944 1.00 96.88 97 ASN A CA 1
ATOM 768 C C . ASN A 1 97 ? -5.952 -9.755 2.380 1.00 96.88 97 ASN A C 1
ATOM 770 O O . ASN A 1 97 ? -5.631 -10.299 1.327 1.00 96.88 97 ASN A O 1
ATOM 774 N N . PRO A 1 98 ? -5.084 -9.003 3.083 1.00 97.00 98 PRO A N 1
ATOM 775 C CA . PRO A 1 98 ? -3.730 -8.723 2.604 1.00 97.00 98 PRO A CA 1
ATOM 776 C C . PRO A 1 98 ? -2.868 -9.988 2.467 1.00 97.00 98 PRO A C 1
ATOM 778 O O . PRO A 1 98 ? -1.961 -10.013 1.652 1.00 97.00 98 PRO A O 1
ATOM 781 N N . ASN A 1 99 ? -3.182 -11.079 3.177 1.00 97.81 99 ASN A N 1
ATOM 782 C CA . ASN A 1 99 ? -2.481 -12.362 3.003 1.00 97.81 99 ASN A CA 1
ATOM 783 C C . ASN A 1 99 ? -2.863 -13.098 1.709 1.00 97.81 99 ASN A C 1
ATOM 785 O O . ASN A 1 99 ? -2.309 -14.152 1.403 1.00 97.81 99 ASN A O 1
ATOM 789 N N . LYS A 1 100 ? -3.865 -12.599 0.983 1.00 96.62 100 LYS A N 1
ATOM 790 C CA . LYS A 1 100 ? -4.297 -13.136 -0.303 1.00 96.62 100 LYS A CA 1
ATOM 791 C C . LYS A 1 100 ? -4.601 -11.966 -1.249 1.00 96.62 100 LYS A C 1
ATOM 793 O O . LYS A 1 100 ? -5.781 -11.666 -1.450 1.00 96.62 100 LYS A O 1
ATOM 798 N N . PRO A 1 101 ? -3.551 -11.308 -1.778 1.00 94.81 101 PRO A N 1
ATOM 799 C CA . PRO A 1 101 ? -3.690 -10.210 -2.729 1.00 94.81 101 PRO A CA 1
ATOM 800 C C . PRO A 1 101 ? -4.512 -10.617 -3.955 1.00 94.81 101 PRO A C 1
ATOM 802 O O . PRO A 1 101 ? -4.620 -11.811 -4.268 1.00 94.81 101 PRO A O 1
ATOM 805 N N . ASP A 1 102 ? -5.082 -9.633 -4.652 1.00 94.81 102 ASP A N 1
ATOM 806 C CA . ASP A 1 102 ? -5.798 -9.927 -5.894 1.00 94.81 102 ASP A CA 1
ATOM 807 C C . ASP A 1 102 ? -4.833 -10.440 -6.972 1.00 94.81 102 ASP A C 1
ATOM 809 O O . ASP A 1 102 ? -3.638 -10.155 -6.989 1.00 94.81 102 ASP A O 1
ATOM 813 N N . ASP A 1 103 ? -5.365 -11.237 -7.893 1.00 93.25 103 ASP A N 1
ATOM 814 C CA . ASP A 1 103 ? -4.591 -11.746 -9.018 1.00 93.25 103 ASP A CA 1
ATOM 815 C C . ASP A 1 103 ? -4.370 -10.626 -10.039 1.00 93.25 103 ASP A C 1
ATOM 817 O O . ASP A 1 103 ? -5.325 -10.171 -10.676 1.00 93.25 103 ASP A O 1
ATOM 821 N N . ILE A 1 104 ? -3.117 -10.203 -10.208 1.00 90.31 104 ILE A N 1
ATOM 822 C CA . ILE A 1 104 ? -2.765 -9.117 -11.124 1.00 90.31 104 ILE A CA 1
ATOM 823 C C . ILE A 1 104 ? -3.166 -9.409 -12.573 1.00 90.31 104 ILE A C 1
ATOM 825 O O . ILE A 1 104 ? -3.564 -8.497 -13.288 1.00 90.31 104 ILE A O 1
ATOM 829 N N . GLU A 1 105 ? -3.153 -10.672 -13.002 1.00 90.50 105 GLU A N 1
ATOM 830 C CA . GLU A 1 105 ? -3.527 -11.041 -14.375 1.00 90.50 105 GLU A CA 1
ATOM 831 C C . GLU A 1 105 ? -5.041 -10.881 -14.616 1.00 90.50 105 GLU A C 1
ATOM 833 O O . GLU A 1 105 ? -5.503 -10.824 -15.754 1.00 90.50 105 GLU A O 1
ATOM 838 N N . LYS A 1 106 ? -5.833 -10.803 -13.538 1.00 92.56 106 LYS A N 1
ATOM 839 C CA . LYS A 1 106 ? -7.273 -10.508 -13.576 1.00 92.56 106 LYS A CA 1
ATOM 840 C C . LYS A 1 106 ? -7.584 -9.044 -13.265 1.00 92.56 106 LYS A C 1
ATOM 842 O O . LYS A 1 106 ? -8.747 -8.645 -13.363 1.00 92.56 106 LYS A O 1
ATOM 847 N N . PHE A 1 107 ? -6.588 -8.261 -12.858 1.00 92.19 107 PHE A N 1
ATOM 848 C CA . PHE A 1 107 ? -6.764 -6.853 -12.549 1.00 92.19 107 PHE A CA 1
ATOM 849 C C . PHE A 1 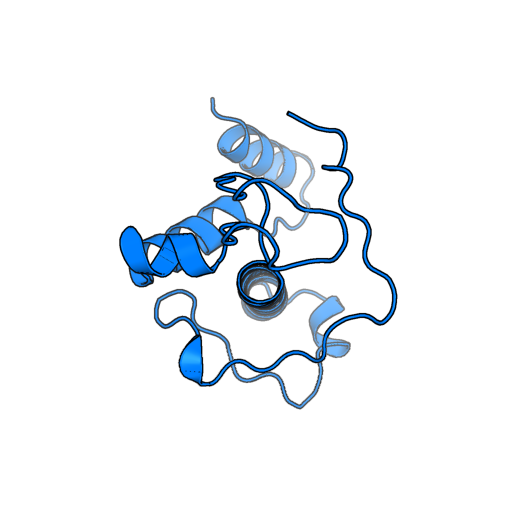107 ? -6.883 -6.053 -13.845 1.00 92.19 107 PHE A C 1
ATOM 851 O O . PHE A 1 107 ? -6.039 -6.137 -14.732 1.00 92.19 107 PHE A O 1
ATOM 858 N N . HIS A 1 108 ? -7.941 -5.254 -13.945 1.00 89.31 108 HIS A N 1
ATOM 859 C CA . HIS A 1 108 ? -8.139 -4.353 -15.067 1.00 89.31 108 HIS A CA 1
ATOM 860 C C . HIS A 1 108 ? -8.542 -2.980 -14.551 1.00 89.31 108 HIS A C 1
ATOM 862 O O . HIS A 1 108 ? -9.583 -2.822 -13.908 1.00 89.31 108 HIS A O 1
ATOM 868 N N . TRP A 1 109 ? -7.738 -1.983 -14.898 1.00 86.88 109 TRP A N 1
ATOM 869 C CA . TRP A 1 109 ? -8.037 -0.583 -14.671 1.00 86.88 109 TRP A CA 1
ATOM 870 C C . TRP A 1 109 ? -7.906 0.169 -15.996 1.00 86.88 109 TRP A C 1
ATOM 872 O O . TRP A 1 109 ? -6.876 0.031 -16.655 1.00 86.88 109 TRP A O 1
ATOM 882 N N . PRO A 1 110 ? -8.926 0.934 -16.419 1.00 84.88 110 PRO A N 1
ATOM 883 C CA . PRO A 1 110 ? -8.833 1.696 -17.654 1.00 84.88 110 PRO A CA 1
ATOM 884 C C . PRO A 1 110 ? -7.775 2.793 -17.514 1.00 84.88 110 PRO A C 1
ATOM 886 O O . PRO A 1 110 ? -7.813 3.582 -16.569 1.00 84.88 110 PRO A O 1
ATOM 889 N N . GLU A 1 111 ? -6.845 2.849 -18.463 1.00 79.44 111 GLU A N 1
ATOM 890 C CA . GLU A 1 111 ? -5.804 3.875 -18.488 1.00 79.44 111 GLU A CA 1
ATOM 891 C C . GLU A 1 111 ? -6.396 5.286 -18.554 1.00 79.44 111 GLU A C 1
ATOM 893 O O . GLU A 1 111 ? -7.430 5.540 -19.184 1.00 79.44 111 GLU A O 1
ATOM 898 N N . SER A 1 112 ? -5.716 6.219 -17.890 1.00 79.38 112 SER A N 1
ATOM 899 C CA . SER A 1 112 ? -6.074 7.633 -17.941 1.00 79.38 112 SER A CA 1
ATOM 900 C C . SER A 1 112 ? -5.779 8.204 -19.328 1.00 79.38 112 SER A C 1
ATOM 902 O O . SER A 1 112 ? -4.744 7.923 -19.927 1.00 79.38 112 SER A O 1
ATOM 904 N N . ILE A 1 113 ? -6.657 9.084 -19.820 1.00 76.00 113 ILE A N 1
ATOM 905 C CA . ILE A 1 113 ? -6.400 9.863 -21.044 1.00 76.00 113 ILE A CA 1
ATOM 906 C C . ILE A 1 113 ? -5.245 10.860 -20.873 1.00 76.00 113 ILE A C 1
ATOM 908 O O . ILE A 1 113 ? -4.655 11.295 -21.859 1.00 76.00 113 ILE A O 1
ATOM 912 N N . PHE A 1 114 ? -4.944 11.243 -19.630 1.00 74.25 114 PHE A N 1
ATOM 913 C CA . PHE A 1 114 ? -3.854 12.143 -19.281 1.00 74.25 114 PHE A CA 1
ATOM 914 C C . PHE A 1 114 ? -2.696 11.333 -18.704 1.00 74.25 114 PHE A C 1
ATOM 916 O O . PHE A 1 114 ? -2.885 10.600 -17.730 1.00 74.25 114 PHE A O 1
ATOM 923 N N . MET A 1 115 ? -1.517 11.487 -19.303 1.00 70.31 115 MET A N 1
ATOM 924 C CA . MET A 1 115 ? -0.285 10.819 -18.900 1.00 70.31 115 MET A CA 1
ATOM 925 C C . MET A 1 115 ? 0.834 11.853 -18.838 1.00 70.31 115 MET A C 1
ATOM 927 O O . MET A 1 115 ? 1.070 12.578 -19.805 1.00 70.31 115 MET A O 1
ATOM 931 N N . GLU A 1 116 ? 1.528 11.897 -17.709 1.00 69.38 116 GLU A N 1
ATOM 932 C CA . GLU A 1 116 ? 2.721 12.708 -17.510 1.00 69.38 116 GLU A CA 1
ATOM 933 C C . GLU A 1 116 ? 3.890 11.773 -17.200 1.00 69.38 116 GLU A C 1
ATOM 935 O O . GLU A 1 116 ? 3.768 10.856 -16.391 1.00 69.38 116 GLU A O 1
ATOM 940 N N . THR A 1 117 ? 5.016 11.971 -17.883 1.00 65.50 117 THR A N 1
ATOM 941 C CA . THR A 1 117 ? 6.224 11.151 -17.695 1.00 65.50 117 THR A CA 1
ATOM 942 C C . THR A 1 117 ? 7.199 11.741 -16.689 1.00 65.50 117 THR A C 1
ATOM 944 O O . THR A 1 117 ? 8.249 11.151 -16.437 1.00 65.50 117 THR A O 1
ATOM 947 N N . LEU A 1 118 ? 6.898 12.924 -16.152 1.00 72.62 118 LEU A N 1
ATOM 948 C CA . LEU A 1 118 ? 7.707 13.538 -15.115 1.00 72.62 118 LEU A CA 1
ATOM 949 C C . LEU A 1 118 ? 7.538 12.725 -13.828 1.00 72.62 118 LEU A C 1
ATOM 951 O O . LEU A 1 118 ? 6.424 12.539 -13.343 1.00 72.62 118 LEU A O 1
ATOM 955 N N . LYS A 1 119 ? 8.650 12.228 -13.282 1.00 68.88 119 LYS A N 1
ATOM 956 C CA . LYS A 1 119 ? 8.641 11.617 -11.952 1.00 68.88 119 LYS A CA 1
ATOM 957 C C . LYS A 1 119 ? 8.208 12.689 -10.934 1.00 68.88 119 LYS A C 1
ATOM 959 O O . LYS A 1 119 ? 8.779 13.779 -10.978 1.00 68.88 119 LYS A O 1
ATOM 964 N N . PRO A 1 120 ? 7.230 12.415 -10.051 1.00 68.12 120 PRO A N 1
ATOM 965 C CA . PRO A 1 120 ? 6.810 13.378 -9.039 1.00 68.12 120 PRO A CA 1
ATOM 966 C C . PRO A 1 120 ? 7.936 13.669 -8.036 1.00 68.12 120 PRO A C 1
ATOM 968 O O . PRO A 1 120 ? 8.802 12.826 -7.789 1.00 68.12 120 PRO A O 1
ATOM 971 N N . ASP A 1 121 ? 7.910 14.870 -7.458 1.00 66.69 121 ASP A N 1
ATOM 972 C CA . ASP A 1 121 ? 8.857 15.284 -6.422 1.00 66.69 121 ASP A CA 1
ATOM 973 C C . ASP A 1 121 ? 8.651 14.483 -5.124 1.00 66.69 121 ASP A C 1
ATOM 975 O O . ASP A 1 121 ? 7.520 14.226 -4.708 1.00 66.69 121 ASP A O 1
ATOM 979 N N . GLY A 1 122 ? 9.756 14.142 -4.454 1.00 56.94 122 GLY A N 1
ATOM 980 C CA . GLY A 1 122 ? 9.759 13.400 -3.190 1.00 56.94 122 GLY A CA 1
ATOM 981 C C . GLY A 1 122 ? 10.606 12.131 -3.258 1.00 56.94 122 GLY A C 1
ATOM 982 O O . GLY A 1 122 ? 10.128 11.078 -3.667 1.00 56.94 122 GLY A O 1
ATOM 983 N N . ASN A 1 123 ? 11.865 12.250 -2.835 1.00 45.06 123 ASN A N 1
ATOM 984 C CA . ASN A 1 123 ? 12.769 11.156 -2.473 1.00 45.06 123 ASN A CA 1
ATOM 985 C C . ASN A 1 123 ? 13.621 11.627 -1.291 1.00 45.06 123 ASN A C 1
ATOM 987 O O . ASN A 1 123 ? 14.264 12.691 -1.442 1.00 45.06 123 ASN A O 1
#

InterPro domains:
  IPR036514 SGNH hydrolase superfamily [G3DSA:3.40.50.1110] (1-97)
  IPR037459 Rhamnogalacturonan ac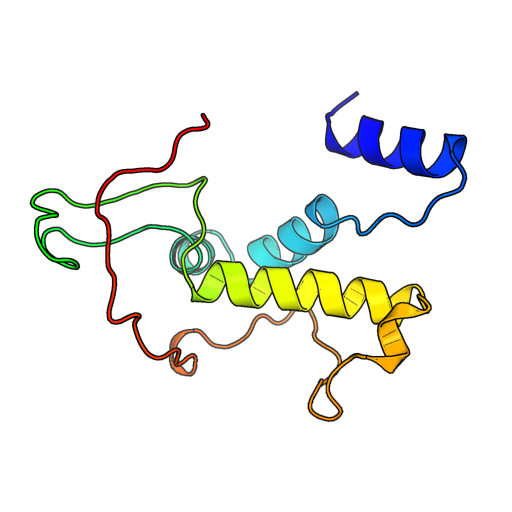etylesterase RhgT-like [PTHR43695] (2-92)

Radius of gyration: 16.75 Å; chains: 1; bounding box: 36×28×48 Å

Foldseek 3Di:
DDPLVVQVVVCVVVVHDDLSLVVLVVLLDVLCDDPSSQLQAQFAQAPPDPPRRHTDRDP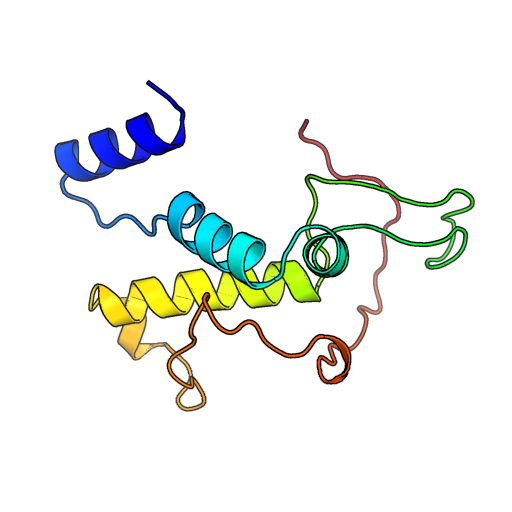PHGDPLNVVQSVLSSLLSCVVVVPPCVVVDDPPDDNDDSSDRDDPVPDDDDDDPDDDPDDDDDD